Protein AF-A0A3D6DNM7-F1 (afdb_monomer_lite)

pLDDT: mean 94.56, std 5.06, range [71.69, 98.75]

Structure (mmCIF, N/CA/C/O backbone):
data_AF-A0A3D6DNM7-F1
#
_entry.id   AF-A0A3D6DNM7-F1
#
loop_
_atom_site.group_PDB
_atom_site.id
_atom_site.type_symbol
_atom_site.label_atom_id
_atom_site.label_alt_id
_atom_site.label_comp_id
_atom_site.label_asym_id
_atom_site.label_entity_id
_atom_site.label_seq_id
_atom_site.pdbx_PDB_ins_code
_atom_site.Cartn_x
_atom_site.Cartn_y
_atom_site.Cartn_z
_atom_site.occupancy
_atom_site.B_iso_or_equiv
_atom_site.auth_seq_id
_atom_site.auth_comp_id
_atom_site.auth_asym_id
_atom_site.auth_atom_id
_atom_site.pdbx_PDB_model_num
ATOM 1 N N . PRO A 1 1 ? 3.065 -8.647 -3.052 1.00 81.88 1 PRO A N 1
ATOM 2 C CA . PRO A 1 1 ? 4.084 -8.901 -4.104 1.00 81.88 1 PRO A CA 1
ATOM 3 C C . PRO A 1 1 ? 3.523 -9.400 -5.452 1.00 81.88 1 PRO A C 1
ATOM 5 O O . PRO A 1 1 ? 3.999 -8.945 -6.483 1.00 81.88 1 PRO A O 1
ATOM 8 N N . SER A 1 2 ? 2.541 -10.314 -5.489 1.00 92.75 2 SER A N 1
ATOM 9 C CA . SER A 1 2 ? 2.017 -10.863 -6.759 1.00 92.75 2 SER A CA 1
ATOM 10 C C . SER A 1 2 ? 1.349 -9.815 -7.655 1.00 92.75 2 SER A C 1
ATOM 12 O O . SER A 1 2 ? 1.613 -9.801 -8.851 1.00 92.75 2 SER A O 1
ATOM 14 N N . ILE A 1 3 ? 0.563 -8.898 -7.079 1.00 94.81 3 ILE A N 1
ATOM 15 C CA . ILE A 1 3 ? -0.010 -7.750 -7.808 1.00 94.81 3 ILE A CA 1
ATOM 16 C C . ILE A 1 3 ? 1.103 -6.848 -8.357 1.00 94.81 3 ILE A C 1
ATOM 18 O O . ILE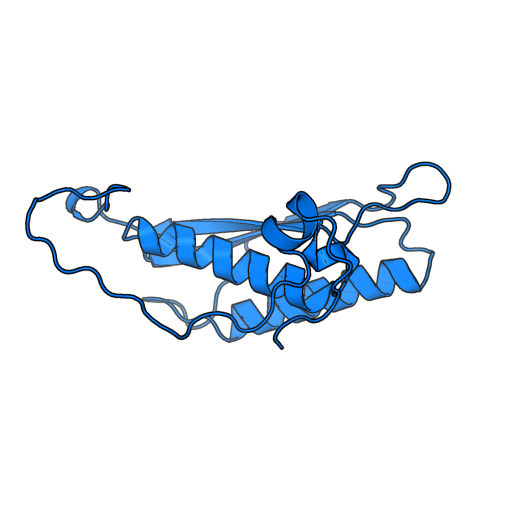 A 1 3 ? 1.034 -6.431 -9.502 1.00 94.81 3 ILE A O 1
ATOM 22 N N . GLY A 1 4 ? 2.190 -6.648 -7.605 1.00 95.31 4 GLY A N 1
ATOM 23 C CA . GLY A 1 4 ? 3.337 -5.836 -8.032 1.00 95.31 4 GLY A CA 1
ATOM 24 C C . GLY A 1 4 ? 4.149 -6.419 -9.192 1.00 95.31 4 GLY A C 1
ATOM 25 O O . GLY A 1 4 ? 4.995 -5.726 -9.746 1.00 95.31 4 GLY A O 1
ATOM 26 N N . LYS A 1 5 ? 3.896 -7.676 -9.592 1.00 94.50 5 LYS A N 1
ATOM 27 C CA . LYS A 1 5 ? 4.408 -8.239 -10.857 1.00 94.50 5 LYS A CA 1
ATOM 28 C C . LYS A 1 5 ? 3.593 -7.792 -12.074 1.00 94.50 5 LYS A C 1
ATOM 30 O O . LYS A 1 5 ? 4.035 -8.002 -13.197 1.00 94.50 5 LYS A O 1
ATOM 35 N N . ILE A 1 6 ? 2.390 -7.272 -11.847 1.00 95.44 6 ILE A N 1
ATOM 36 C CA . ILE A 1 6 ? 1.396 -6.948 -12.871 1.00 95.44 6 ILE A CA 1
ATOM 37 C C . ILE A 1 6 ? 1.232 -5.430 -12.967 1.00 95.44 6 ILE A C 1
ATOM 39 O O . ILE A 1 6 ? 1.337 -4.883 -14.059 1.00 95.44 6 ILE A O 1
ATOM 43 N N . ASP A 1 7 ? 0.992 -4.761 -11.836 1.00 96.94 7 ASP A N 1
ATOM 44 C CA . ASP A 1 7 ? 0.709 -3.327 -11.788 1.00 96.94 7 ASP A CA 1
ATOM 45 C C . ASP A 1 7 ? 1.319 -2.689 -10.513 1.00 96.94 7 ASP A C 1
ATOM 47 O O . ASP A 1 7 ? 0.881 -2.994 -9.394 1.00 96.94 7 ASP A O 1
ATOM 51 N N . PRO A 1 8 ? 2.360 -1.839 -10.653 1.00 97.69 8 PRO A N 1
ATOM 52 C CA . PRO A 1 8 ? 3.029 -1.189 -9.525 1.00 97.69 8 PRO A CA 1
ATOM 53 C C . PRO A 1 8 ? 2.158 -0.125 -8.842 1.00 97.69 8 PRO A C 1
ATOM 55 O O . PRO A 1 8 ? 2.303 0.105 -7.643 1.00 97.69 8 PRO A O 1
ATOM 58 N N . TYR A 1 9 ? 1.235 0.500 -9.575 1.00 98.25 9 TYR A N 1
ATOM 59 C CA . TYR A 1 9 ? 0.318 1.486 -9.015 1.00 98.25 9 TYR A CA 1
ATOM 60 C C . TYR A 1 9 ? -0.674 0.791 -8.076 1.00 98.25 9 TYR A C 1
ATOM 62 O O . TYR A 1 9 ? -0.789 1.136 -6.898 1.00 98.25 9 TYR A O 1
ATOM 70 N N . LEU A 1 10 ? -1.335 -0.263 -8.569 1.00 97.12 10 LEU A N 1
ATOM 71 C CA . LEU A 1 10 ? -2.360 -0.970 -7.797 1.00 97.12 10 LEU A CA 1
ATOM 72 C C . LEU A 1 10 ? -1.788 -1.672 -6.565 1.00 97.12 10 LEU A C 1
ATOM 74 O O . LEU A 1 10 ? -2.406 -1.633 -5.504 1.00 97.12 10 LEU A O 1
ATOM 78 N N . VAL A 1 11 ? -0.597 -2.282 -6.651 1.00 97.44 11 VAL A N 1
ATOM 79 C CA . VAL A 1 11 ? 0.009 -2.914 -5.461 1.00 97.44 11 VAL A CA 1
ATOM 80 C C . VAL A 1 11 ? 0.302 -1.891 -4.362 1.00 97.44 11 VAL A C 1
ATOM 82 O O . VAL A 1 11 ? 0.145 -2.208 -3.185 1.00 97.44 11 VAL A O 1
ATOM 85 N N . ALA A 1 12 ? 0.695 -0.671 -4.733 1.00 98.31 12 ALA A N 1
ATOM 86 C CA . ALA A 1 12 ? 0.995 0.401 -3.797 1.00 98.31 12 ALA A CA 1
ATOM 87 C C . ALA A 1 12 ? -0.276 0.963 -3.155 1.00 98.31 12 ALA A C 1
ATOM 89 O O . ALA A 1 12 ? -0.347 1.072 -1.929 1.00 98.31 12 ALA A O 1
ATOM 90 N N . GLN A 1 13 ? -1.311 1.213 -3.961 1.00 97.88 13 GLN A N 1
ATOM 91 C CA . GLN A 1 13 ? -2.625 1.615 -3.463 1.00 97.88 13 GLN A CA 1
ATOM 92 C C . GLN A 1 13 ? -3.199 0.558 -2.506 1.00 97.88 13 GLN A C 1
ATOM 94 O O . GLN A 1 13 ? -3.603 0.880 -1.387 1.00 97.88 13 GLN A O 1
ATOM 99 N N . HIS A 1 14 ? -3.166 -0.719 -2.900 1.00 96.75 14 HIS A N 1
ATOM 100 C CA . HIS A 1 14 ? -3.644 -1.822 -2.067 1.00 96.75 14 HIS A CA 1
ATOM 101 C C . HIS A 1 14 ? -2.863 -1.930 -0.757 1.00 96.75 14 HIS A C 1
ATOM 103 O O . HIS A 1 14 ? -3.474 -2.171 0.279 1.00 96.75 14 HIS A O 1
ATOM 109 N N . ALA A 1 15 ? -1.543 -1.722 -0.768 1.00 98.25 15 ALA A N 1
ATOM 110 C CA . ALA A 1 15 ? -0.738 -1.765 0.450 1.00 98.25 15 ALA A CA 1
ATOM 111 C C . ALA A 1 15 ? -1.161 -0.683 1.462 1.00 98.25 15 ALA A C 1
ATOM 113 O O . ALA A 1 15 ? -1.274 -0.977 2.654 1.00 98.25 15 ALA A O 1
ATOM 114 N N . VAL A 1 16 ? -1.456 0.540 1.000 1.00 98.50 16 VAL A N 1
ATOM 115 C CA . VAL A 1 16 ? -1.975 1.622 1.860 1.00 98.50 16 VAL A CA 1
ATOM 116 C C . VAL A 1 16 ? -3.354 1.265 2.412 1.00 98.50 16 VAL A C 1
ATOM 118 O O . VAL A 1 16 ? -3.571 1.331 3.627 1.00 98.50 16 VAL A O 1
ATOM 121 N N . LEU A 1 17 ? -4.274 0.847 1.538 1.00 97.38 17 LEU A N 1
ATOM 122 C CA . LEU A 1 17 ? -5.644 0.499 1.919 1.00 97.38 17 LEU A CA 1
ATOM 123 C C . LEU A 1 17 ? -5.681 -0.683 2.894 1.00 97.38 17 LEU A C 1
ATOM 125 O O . LEU A 1 17 ? -6.383 -0.624 3.902 1.00 97.38 17 LEU A O 1
ATOM 129 N N . GLU A 1 18 ? -4.891 -1.727 2.647 1.00 97.62 18 GLU A N 1
ATOM 130 C CA . GLU A 1 18 ? -4.802 -2.902 3.512 1.00 97.62 18 GLU A CA 1
ATOM 131 C C . GLU A 1 18 ? -4.223 -2.543 4.887 1.00 97.62 18 GLU A C 1
ATOM 133 O O . GLU A 1 18 ? -4.755 -2.982 5.911 1.00 97.62 18 GLU A O 1
ATOM 138 N N . ALA A 1 19 ? -3.166 -1.723 4.938 1.00 98.44 19 ALA A N 1
ATOM 139 C CA . ALA A 1 19 ? -2.590 -1.262 6.200 1.00 98.44 19 ALA A CA 1
ATOM 140 C C . ALA A 1 19 ? -3.614 -0.463 7.026 1.00 98.44 19 ALA A C 1
ATOM 142 O O . ALA A 1 19 ? -3.762 -0.702 8.227 1.00 98.44 19 ALA A O 1
ATOM 143 N N . CYS A 1 20 ? -4.374 0.428 6.385 1.00 98.00 20 CYS A N 1
ATOM 144 C CA . CYS A 1 20 ? -5.434 1.189 7.046 1.00 98.00 20 CYS A CA 1
ATOM 145 C C . CYS A 1 20 ? -6.593 0.295 7.497 1.00 98.00 20 CYS A C 1
ATOM 147 O O . CYS A 1 20 ? -7.037 0.396 8.641 1.00 98.00 20 CYS A O 1
ATOM 149 N N . ALA A 1 21 ? -7.059 -0.614 6.638 1.00 96.56 21 ALA A N 1
ATOM 150 C CA . ALA A 1 21 ? -8.154 -1.530 6.946 1.00 96.56 21 ALA A CA 1
ATOM 151 C C . ALA A 1 21 ? -7.815 -2.445 8.133 1.00 96.56 21 ALA A C 1
ATOM 153 O O . ALA A 1 21 ? -8.659 -2.660 9.002 1.00 96.56 21 ALA A O 1
ATOM 154 N N . LYS A 1 22 ? -6.569 -2.928 8.228 1.00 96.69 22 LYS A N 1
ATOM 155 C CA . LYS A 1 22 ? -6.081 -3.691 9.392 1.00 96.69 22 LYS A CA 1
ATOM 156 C C . LYS A 1 22 ? -6.078 -2.863 10.677 1.00 96.69 22 LYS A C 1
ATOM 158 O O . LYS A 1 22 ? -6.425 -3.375 11.736 1.00 96.69 22 LYS A O 1
ATOM 163 N N . THR A 1 23 ? -5.721 -1.585 10.599 1.00 97.25 23 THR A N 1
ATOM 164 C CA . THR A 1 23 ? -5.793 -0.673 11.749 1.00 97.25 23 THR A CA 1
ATOM 165 C C . THR A 1 23 ? -7.242 -0.437 12.183 1.00 97.25 23 THR A C 1
ATOM 167 O O . THR A 1 23 ? -7.561 -0.498 13.372 1.00 97.25 23 THR A O 1
ATOM 170 N N . VAL A 1 24 ? -8.148 -0.237 11.226 1.00 96.06 24 VAL A N 1
ATOM 171 C CA . VAL A 1 24 ? -9.581 -0.057 11.499 1.00 96.06 24 VAL A CA 1
ATOM 172 C C . VAL A 1 24 ? -10.217 -1.332 12.056 1.00 96.06 24 VAL A C 1
ATOM 174 O O . VAL A 1 24 ? -11.050 -1.249 12.958 1.00 96.06 24 VAL A O 1
ATOM 177 N N . SER A 1 25 ? -9.801 -2.516 11.597 1.00 95.25 25 SER A N 1
ATOM 178 C CA . SER A 1 25 ? -10.399 -3.793 12.017 1.00 95.25 25 SER A CA 1
ATOM 179 C C . SER A 1 25 ? -10.185 -4.117 13.499 1.00 95.25 25 SER A C 1
ATOM 181 O O . SER A 1 25 ? -10.993 -4.831 14.090 1.00 95.25 25 SER A O 1
ATOM 183 N N . VAL A 1 26 ? -9.161 -3.537 14.135 1.00 95.62 26 VAL A N 1
ATOM 184 C CA . VAL A 1 26 ? -8.942 -3.633 15.590 1.00 95.62 26 VAL A CA 1
ATOM 185 C C . VAL A 1 26 ? -9.635 -2.514 16.382 1.00 95.62 26 VAL A C 1
ATOM 187 O O . VAL A 1 26 ? -9.460 -2.409 17.597 1.00 95.62 26 VAL A O 1
ATOM 190 N N . GLY A 1 27 ? -10.445 -1.685 15.717 1.00 95.44 27 GLY A N 1
ATOM 191 C CA . GLY A 1 27 ? -11.193 -0.573 16.308 1.00 95.44 27 GLY A CA 1
ATOM 192 C C . GLY A 1 27 ? -10.406 0.736 16.424 1.00 95.44 27 GLY A C 1
ATOM 193 O O . GLY A 1 27 ? -10.871 1.656 17.102 1.00 95.44 27 GLY A O 1
ATOM 194 N N . ALA A 1 28 ? -9.222 0.832 15.811 1.00 96.94 28 ALA A N 1
ATOM 195 C CA . ALA A 1 28 ? -8.403 2.040 15.837 1.00 96.94 28 ALA A CA 1
ATOM 196 C C . ALA A 1 28 ? -8.726 2.996 14.685 1.00 96.94 28 ALA A C 1
ATOM 198 O O . ALA A 1 28 ? -9.093 2.574 13.595 1.00 96.94 28 ALA A O 1
ATOM 199 N N . SER A 1 29 ? -8.549 4.297 14.923 1.00 97.12 29 SER A N 1
ATOM 200 C CA . SER A 1 29 ? -8.552 5.305 13.860 1.00 97.12 29 SER A CA 1
ATOM 201 C C . SER A 1 29 ? -7.119 5.500 13.364 1.00 97.12 29 SER A C 1
ATOM 203 O O . SER A 1 29 ? -6.275 5.869 14.190 1.00 97.12 29 SER A O 1
ATOM 205 N N . PRO A 1 30 ? -6.816 5.260 12.075 1.00 97.81 30 PRO A N 1
ATOM 206 C CA . PRO A 1 30 ? -5.533 5.619 11.476 1.00 97.81 30 PRO A CA 1
ATOM 207 C C . PRO A 1 30 ? -5.182 7.094 11.700 1.00 97.81 30 PRO A C 1
ATOM 209 O O . PRO A 1 30 ? -6.067 7.948 11.741 1.00 97.81 30 PRO A O 1
ATOM 212 N N . LEU A 1 31 ? -3.890 7.370 11.875 1.00 97.38 31 LEU A N 1
ATOM 213 C CA . LEU A 1 31 ? -3.338 8.708 12.110 1.00 97.38 31 LEU A CA 1
ATOM 214 C C . LEU A 1 31 ? -2.177 9.045 11.177 1.00 97.38 31 LEU A C 1
ATOM 216 O O . LEU A 1 31 ? -1.995 10.209 10.844 1.00 97.38 31 LEU A O 1
ATOM 220 N N . ALA A 1 32 ? -1.369 8.051 10.812 1.00 97.56 32 ALA A N 1
ATOM 221 C CA . ALA A 1 32 ? -0.209 8.220 9.950 1.00 97.56 32 ALA A CA 1
ATOM 222 C C . ALA A 1 32 ? 0.229 6.876 9.360 1.00 97.56 32 ALA A C 1
ATOM 224 O O . ALA A 1 32 ? -0.126 5.815 9.890 1.00 97.56 32 ALA A O 1
ATOM 225 N N . ILE A 1 33 ? 1.055 6.923 8.319 1.00 98.38 33 ILE A N 1
ATOM 226 C CA . ILE A 1 33 ? 1.750 5.753 7.782 1.00 98.38 33 ILE A CA 1
ATOM 227 C C . ILE A 1 33 ? 3.266 5.951 7.738 1.00 98.38 33 ILE A C 1
ATOM 229 O O . ILE A 1 33 ? 3.778 7.068 7.810 1.00 98.38 33 ILE A O 1
ATOM 233 N N . THR A 1 34 ? 3.974 4.836 7.625 1.00 98.56 34 THR A N 1
ATOM 234 C CA . THR A 1 34 ? 5.382 4.762 7.236 1.00 98.56 34 THR A CA 1
ATOM 235 C C . THR A 1 34 ? 5.503 3.852 6.023 1.00 98.56 34 THR A C 1
ATOM 237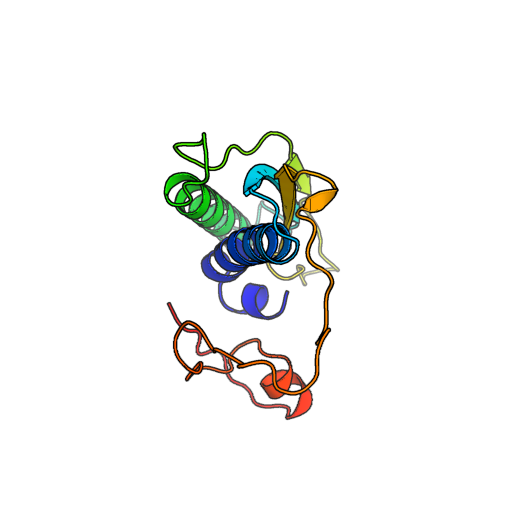 O O . THR A 1 34 ? 4.753 2.873 5.926 1.00 98.56 34 THR A O 1
ATOM 240 N N . ASP A 1 35 ? 6.424 4.152 5.115 1.00 98.12 35 ASP A N 1
ATOM 241 C CA . ASP A 1 35 ? 6.667 3.337 3.930 1.00 98.12 35 ASP A CA 1
ATOM 242 C C . ASP A 1 35 ? 8.076 2.724 3.897 1.00 98.12 35 ASP A C 1
ATOM 244 O O . ASP A 1 35 ? 9.058 3.229 4.432 1.00 98.12 35 ASP A O 1
ATOM 248 N N . CYS A 1 36 ? 8.186 1.554 3.285 1.00 98.00 36 CYS A N 1
ATOM 249 C CA . CYS A 1 36 ? 9.462 0.978 2.896 1.00 98.00 36 CYS A CA 1
ATOM 250 C C . CYS A 1 36 ? 9.330 0.514 1.450 1.00 98.00 36 CYS A C 1
ATOM 252 O O . CYS A 1 36 ? 8.613 -0.440 1.140 1.00 98.00 36 CYS A O 1
ATOM 254 N N . LEU A 1 37 ? 9.968 1.262 0.559 1.00 98.31 37 LEU A N 1
ATOM 255 C CA . LEU A 1 37 ? 9.837 1.161 -0.884 1.00 98.31 37 LEU A CA 1
ATOM 256 C C . LEU A 1 37 ? 11.004 0.343 -1.440 1.00 98.31 37 LEU A C 1
ATOM 258 O O . LEU A 1 37 ? 12.130 0.833 -1.495 1.00 98.31 37 LEU A O 1
ATOM 262 N N . CYS A 1 38 ? 10.745 -0.903 -1.843 1.00 98.19 38 CYS A N 1
ATOM 263 C CA . CYS A 1 38 ? 11.766 -1.813 -2.369 1.00 98.19 38 CYS A CA 1
ATOM 264 C C . CYS A 1 38 ? 11.592 -2.049 -3.878 1.00 98.19 38 CYS A C 1
ATOM 266 O O . CYS A 1 38 ? 10.565 -2.582 -4.310 1.00 98.19 38 CYS A O 1
ATOM 268 N N . PHE A 1 39 ? 12.614 -1.680 -4.660 1.00 98.19 39 PHE A N 1
ATOM 269 C CA . PHE A 1 39 ? 12.625 -1.743 -6.130 1.00 98.19 39 PHE A CA 1
ATOM 270 C C . PHE A 1 39 ? 13.989 -2.204 -6.684 1.00 98.19 39 PHE A C 1
ATOM 272 O O . PHE A 1 39 ? 14.983 -2.274 -5.948 1.00 98.19 39 PHE A O 1
ATOM 279 N N . GLY A 1 40 ? 14.032 -2.548 -7.979 1.00 97.75 40 GLY A N 1
ATOM 280 C CA . GLY A 1 40 ? 15.245 -2.957 -8.702 1.00 97.75 40 GLY A CA 1
ATOM 281 C C . GLY A 1 40 ? 16.224 -1.809 -8.987 1.00 97.75 40 GLY A C 1
ATOM 282 O O . GLY A 1 40 ? 16.201 -0.783 -8.309 1.00 97.75 40 GLY A O 1
ATOM 283 N N . ASN A 1 41 ? 17.124 -1.981 -9.964 1.00 97.81 41 ASN A N 1
ATOM 284 C CA . ASN A 1 41 ? 18.066 -0.929 -10.372 1.00 97.81 41 ASN A CA 1
ATOM 285 C C . ASN A 1 41 ? 17.319 0.287 -10.982 1.00 97.81 41 ASN A C 1
ATOM 287 O O . ASN A 1 41 ? 16.738 0.133 -12.056 1.00 97.81 41 ASN A O 1
ATOM 291 N N . PR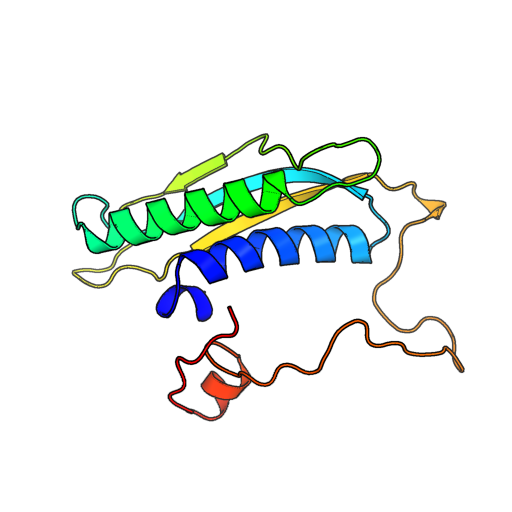O A 1 42 ? 17.371 1.486 -10.366 1.00 97.50 42 PRO A N 1
ATOM 292 C CA . PRO A 1 42 ? 16.665 2.684 -10.829 1.00 97.50 42 PRO A CA 1
ATOM 293 C C . PRO A 1 42 ? 17.236 3.287 -12.119 1.00 97.50 42 PRO A C 1
ATOM 295 O O . PRO A 1 42 ? 16.586 4.126 -12.735 1.00 97.50 42 PRO A O 1
ATOM 298 N N . GLU A 1 43 ? 18.424 2.875 -12.559 1.00 97.44 43 GLU A N 1
ATOM 299 C CA . GLU A 1 43 ? 18.989 3.288 -13.851 1.00 97.44 43 GLU A CA 1
ATOM 300 C C . GLU A 1 43 ? 18.230 2.667 -15.033 1.00 97.44 43 GLU A C 1
ATOM 302 O O . GLU A 1 43 ? 18.282 3.181 -16.151 1.00 97.44 43 GLU A O 1
ATOM 307 N N . LYS A 1 44 ? 17.503 1.568 -14.792 1.00 97.06 44 LYS A N 1
ATOM 308 C CA . LYS A 1 44 ? 16.620 0.952 -15.780 1.00 97.06 44 LYS A CA 1
ATOM 309 C C . LYS A 1 44 ? 15.281 1.713 -15.815 1.00 97.06 44 LYS A C 1
ATOM 311 O O . LYS A 1 44 ? 14.588 1.744 -14.789 1.00 97.06 44 LYS A O 1
ATOM 316 N N . PRO A 1 45 ? 14.871 2.304 -16.958 1.00 97.75 45 PRO A N 1
ATOM 317 C CA . PRO A 1 45 ? 13.665 3.134 -17.035 1.00 97.75 45 PRO A CA 1
ATOM 318 C C . PRO A 1 45 ? 12.393 2.441 -16.537 1.00 97.75 45 PRO A C 1
ATOM 320 O O . PRO A 1 45 ? 11.557 3.073 -15.892 1.00 97.75 45 PRO A O 1
ATOM 323 N N . GLU A 1 46 ? 12.251 1.138 -16.776 1.00 96.38 46 GLU A N 1
ATOM 324 C CA . GLU A 1 46 ? 11.101 0.357 -16.323 1.00 96.38 46 GLU A CA 1
ATOM 325 C C . GLU A 1 46 ? 11.036 0.215 -14.795 1.00 96.38 46 GLU A C 1
ATOM 327 O O . GLU A 1 46 ? 9.947 0.245 -14.222 1.00 96.38 46 GLU A O 1
ATOM 332 N N . GLN A 1 47 ? 12.183 0.112 -14.117 1.00 97.19 47 GLN A N 1
ATOM 333 C CA . GLN A 1 47 ? 12.244 0.015 -12.655 1.00 97.19 47 GLN A CA 1
ATOM 334 C C . GLN A 1 47 ? 11.935 1.366 -12.010 1.00 97.19 47 GLN A C 1
ATOM 336 O O . GLN A 1 47 ? 11.167 1.441 -11.048 1.00 97.19 47 GLN A O 1
ATOM 341 N N . MET A 1 48 ? 12.470 2.447 -12.581 1.00 98.19 48 MET A N 1
ATOM 342 C CA . MET A 1 48 ? 12.165 3.800 -12.119 1.00 98.19 48 MET A CA 1
ATOM 343 C C . MET A 1 48 ? 10.696 4.167 -12.357 1.00 98.19 48 MET A C 1
ATOM 345 O O . MET A 1 48 ? 10.073 4.817 -11.515 1.00 98.19 48 MET A O 1
ATOM 349 N N . TRP A 1 49 ? 10.104 3.696 -13.460 1.00 98.50 49 TRP A N 1
ATOM 350 C CA . TRP A 1 49 ? 8.672 3.834 -13.711 1.00 98.50 49 TRP A CA 1
ATOM 351 C C . TRP A 1 49 ? 7.835 3.125 -12.637 1.00 98.50 49 TRP A C 1
ATOM 353 O O . TRP A 1 49 ? 6.920 3.740 -12.094 1.00 98.50 49 TRP A O 1
ATOM 363 N N . GLN A 1 50 ? 8.171 1.885 -12.258 1.00 98.44 50 GLN A N 1
ATOM 364 C CA . GLN A 1 50 ? 7.460 1.171 -11.186 1.00 98.44 50 GLN A CA 1
ATOM 365 C C . GLN A 1 50 ? 7.512 1.917 -9.847 1.00 98.44 50 GLN A C 1
ATOM 367 O O . GLN A 1 50 ? 6.490 2.039 -9.165 1.00 98.44 50 GLN A O 1
ATOM 372 N N . PHE A 1 51 ? 8.686 2.437 -9.484 1.00 98.62 51 PHE A N 1
ATOM 373 C CA . PHE A 1 51 ? 8.853 3.267 -8.293 1.00 98.62 51 PHE A CA 1
ATOM 374 C C . PHE A 1 51 ? 7.975 4.523 -8.362 1.00 98.62 51 PHE A C 1
ATOM 376 O O . PHE A 1 51 ? 7.180 4.771 -7.457 1.00 98.62 51 PHE A O 1
ATOM 383 N N . SER A 1 52 ? 8.044 5.264 -9.473 1.00 98.69 52 SER A N 1
ATOM 384 C CA . SER A 1 52 ? 7.254 6.480 -9.682 1.00 98.69 52 SER A CA 1
ATOM 385 C C . SER A 1 52 ? 5.747 6.220 -9.585 1.00 98.69 52 SER A C 1
ATOM 387 O O . SER A 1 52 ? 5.054 6.940 -8.866 1.00 98.69 52 SER A O 1
ATOM 389 N N . GLN A 1 53 ? 5.242 5.167 -10.235 1.00 98.69 53 GLN A N 1
ATOM 390 C CA . GLN A 1 53 ? 3.829 4.783 -10.153 1.00 98.69 53 GLN A CA 1
ATOM 391 C C . GLN A 1 53 ? 3.406 4.437 -8.722 1.00 98.69 53 GLN A C 1
ATOM 393 O O . GLN A 1 53 ? 2.322 4.828 -8.293 1.00 98.69 53 GLN A O 1
ATOM 398 N N . SER A 1 54 ? 4.273 3.759 -7.968 1.00 98.62 54 SER A N 1
ATOM 399 C CA . SER A 1 54 ? 3.993 3.414 -6.572 1.00 98.62 54 SER A CA 1
ATOM 400 C C . SER A 1 54 ? 3.917 4.658 -5.683 1.00 98.62 54 SER A C 1
ATOM 402 O O . SER A 1 54 ? 3.004 4.773 -4.870 1.00 98.62 54 SER A O 1
ATOM 404 N N . CYS A 1 55 ? 4.826 5.623 -5.862 1.00 98.62 55 CYS A N 1
ATOM 405 C CA . CYS A 1 55 ? 4.788 6.897 -5.138 1.00 98.62 55 CYS A CA 1
ATOM 406 C C . CYS A 1 55 ? 3.515 7.702 -5.435 1.00 98.62 55 CYS A C 1
ATOM 408 O O . CYS A 1 55 ? 2.917 8.251 -4.510 1.00 98.62 55 CYS A O 1
ATOM 410 N N . ILE A 1 56 ? 3.094 7.760 -6.704 1.00 98.75 56 ILE A N 1
ATOM 411 C CA . ILE A 1 56 ? 1.857 8.446 -7.106 1.00 98.75 56 ILE A CA 1
ATOM 412 C C . ILE A 1 56 ? 0.652 7.783 -6.431 1.00 98.75 56 ILE A C 1
ATOM 414 O O . ILE A 1 56 ? -0.111 8.469 -5.759 1.00 98.75 56 ILE A O 1
ATOM 418 N N . ALA A 1 57 ? 0.536 6.456 -6.518 1.00 98.62 57 ALA A N 1
ATOM 419 C CA . ALA A 1 57 ? -0.551 5.705 -5.893 1.00 98.62 57 ALA A CA 1
ATOM 420 C C . ALA A 1 57 ? -0.628 5.908 -4.373 1.00 98.62 57 ALA A C 1
ATOM 422 O O . ALA A 1 57 ? -1.717 6.090 -3.829 1.00 98.62 57 ALA A O 1
ATOM 423 N N . ILE A 1 58 ? 0.518 5.886 -3.679 1.00 98.69 58 ILE A N 1
ATOM 424 C CA . ILE A 1 58 ? 0.575 6.104 -2.226 1.00 98.69 58 ILE A CA 1
ATOM 425 C C . ILE A 1 58 ? 0.103 7.514 -1.887 1.00 98.69 58 ILE A C 1
ATOM 427 O O . ILE A 1 58 ? -0.734 7.674 -1.000 1.00 98.69 58 ILE A O 1
ATOM 431 N N . ARG A 1 59 ? 0.603 8.528 -2.602 1.00 98.38 59 ARG A N 1
ATOM 432 C CA . ARG A 1 59 ? 0.182 9.917 -2.405 1.00 98.38 59 ARG A CA 1
ATOM 433 C C . ARG A 1 59 ? -1.324 10.066 -2.608 1.00 98.38 59 ARG A C 1
ATOM 435 O O . ARG A 1 59 ? -1.993 10.585 -1.724 1.00 98.38 59 ARG A O 1
ATOM 442 N N . GLU A 1 60 ? -1.846 9.607 -3.743 1.00 98.50 60 GLU A N 1
ATOM 443 C CA . GLU A 1 60 ? -3.268 9.745 -4.070 1.00 98.50 60 GLU A CA 1
ATOM 444 C C . GLU A 1 60 ? -4.157 9.013 -3.059 1.00 98.50 60 GLU A C 1
ATOM 446 O O . GLU A 1 60 ? -5.148 9.572 -2.592 1.00 98.50 60 GLU A O 1
ATOM 451 N N . ALA A 1 61 ? -3.775 7.801 -2.643 1.00 98.19 61 ALA A N 1
ATOM 452 C CA . ALA A 1 61 ? -4.487 7.080 -1.593 1.00 98.19 61 ALA A CA 1
ATOM 453 C C . ALA A 1 61 ? -4.485 7.860 -0.268 1.00 98.19 61 ALA A C 1
ATOM 455 O O . ALA A 1 61 ? -5.531 8.015 0.360 1.00 98.19 61 ALA A O 1
ATOM 456 N N . CYS A 1 62 ? -3.333 8.382 0.153 1.00 98.12 62 CYS A N 1
ATOM 457 C CA . CYS A 1 62 ? -3.215 9.162 1.382 1.00 98.12 62 CYS A CA 1
ATOM 458 C C . CYS A 1 62 ? -4.001 10.481 1.343 1.00 98.12 62 CYS A C 1
ATOM 460 O O . CYS A 1 62 ? -4.582 10.858 2.360 1.00 98.12 62 CYS A O 1
ATOM 462 N N . ASP A 1 63 ? -4.051 11.162 0.198 1.00 98.12 63 ASP A N 1
ATOM 463 C CA . ASP A 1 63 ? -4.810 12.407 0.023 1.00 98.12 63 ASP A CA 1
ATOM 464 C C . ASP A 1 63 ? -6.334 12.164 0.111 1.00 98.12 63 ASP A C 1
ATOM 466 O O . ASP A 1 63 ? -7.073 13.003 0.635 1.00 98.12 63 ASP A O 1
ATOM 470 N N . LEU A 1 64 ? -6.808 11.001 -0.352 1.00 97.38 64 LEU A N 1
ATOM 471 C CA . LEU A 1 64 ? -8.229 10.623 -0.340 1.00 97.38 64 LEU A CA 1
ATOM 472 C C . LEU A 1 64 ? -8.707 10.011 0.986 1.00 97.38 64 LEU A C 1
ATOM 474 O O . LEU A 1 64 ? -9.905 10.022 1.274 1.00 97.38 64 LEU A O 1
ATOM 478 N N . LEU A 1 65 ? -7.806 9.447 1.791 1.00 96.69 65 LEU A N 1
ATOM 479 C CA . LEU A 1 65 ? -8.162 8.765 3.035 1.00 96.69 65 LEU A CA 1
ATOM 480 C C . LEU A 1 65 ? -8.299 9.742 4.202 1.00 96.69 65 LEU A C 1
ATOM 482 O O . LEU A 1 65 ? -7.315 10.288 4.706 1.00 96.69 65 LEU A O 1
ATOM 486 N N . HIS A 1 66 ? -9.535 9.932 4.663 1.00 95.94 66 HIS A N 1
ATOM 487 C CA . HIS A 1 66 ? -9.859 10.821 5.779 1.00 95.94 66 HIS A CA 1
ATOM 488 C C . HIS A 1 66 ? -10.323 10.001 6.979 1.00 95.94 66 HIS A C 1
ATOM 490 O O . HIS A 1 66 ? -11.223 9.165 6.874 1.00 95.94 66 HIS A O 1
ATOM 496 N N . PHE A 1 67 ? -9.715 10.251 8.134 1.00 95.25 67 PHE A N 1
ATOM 497 C CA . PHE A 1 67 ? -10.048 9.583 9.387 1.00 95.25 67 PHE A CA 1
ATOM 498 C C . PHE A 1 67 ? -10.365 10.618 10.464 1.00 95.25 67 PHE A C 1
ATOM 500 O O . PHE A 1 67 ? -10.259 11.825 10.255 1.00 95.25 67 PHE A O 1
ATOM 507 N N . ASN A 1 68 ? -10.808 10.166 11.638 1.00 88.38 68 ASN A N 1
ATOM 508 C CA . ASN A 1 68 ? -11.239 11.089 12.681 1.00 88.38 68 ASN A CA 1
ATOM 509 C C . ASN A 1 68 ? -10.077 11.995 13.131 1.00 88.38 68 ASN A C 1
ATOM 511 O O . ASN A 1 68 ? -9.128 11.529 13.765 1.00 88.38 68 ASN A O 1
ATOM 515 N N . GLY A 1 69 ? -10.186 13.288 12.820 1.00 85.50 69 GLY A N 1
ATOM 516 C CA . GLY A 1 69 ? -9.172 14.295 13.122 1.00 85.50 69 GLY A CA 1
ATOM 517 C C . GLY A 1 69 ? -8.077 14.451 12.063 1.00 85.50 69 GLY A C 1
ATOM 518 O O . GLY A 1 69 ? -7.106 15.153 12.339 1.00 85.50 69 GLY A O 1
ATOM 519 N N . THR A 1 70 ? -8.209 13.839 10.879 1.00 90.50 70 THR A N 1
ATOM 520 C CA . THR A 1 70 ? -7.256 14.002 9.771 1.00 90.50 70 THR A CA 1
ATOM 521 C C . THR A 1 70 ? -7.972 14.276 8.439 1.00 90.50 70 THR A C 1
ATOM 523 O O . THR A 1 70 ? -8.936 13.603 8.088 1.00 90.50 70 THR A O 1
ATOM 526 N N . ASN A 1 71 ? -7.485 15.267 7.682 1.00 93.75 71 ASN A N 1
ATOM 527 C CA . ASN A 1 71 ? -7.997 15.617 6.342 1.00 93.75 71 ASN A CA 1
ATOM 528 C C . ASN A 1 71 ? -7.223 14.925 5.205 1.00 93.75 71 ASN A C 1
ATOM 530 O O . ASN A 1 71 ? -7.509 15.139 4.035 1.00 93.75 71 ASN A O 1
ATOM 534 N N . ASN A 1 72 ? -6.195 14.167 5.563 1.00 96.56 72 ASN A N 1
ATOM 535 C CA . ASN A 1 72 ? -5.424 13.254 4.733 1.00 96.56 72 ASN A CA 1
ATOM 536 C C . ASN A 1 72 ? -4.724 12.262 5.674 1.00 96.56 72 ASN A C 1
ATOM 538 O O . ASN A 1 72 ? -4.804 12.393 6.903 1.00 96.56 72 ASN A O 1
ATOM 542 N N . LEU A 1 73 ? -4.017 11.283 5.121 1.00 97.69 73 LEU A N 1
ATOM 543 C CA . LEU A 1 73 ? -3.193 10.364 5.894 1.00 97.69 73 LEU A CA 1
ATOM 544 C C . LEU A 1 73 ? -1.704 10.723 5.741 1.00 97.69 73 LEU A C 1
ATOM 546 O O . LEU A 1 73 ? -1.112 10.446 4.700 1.00 97.69 73 LEU A O 1
ATOM 550 N N . PRO A 1 74 ? -1.066 11.345 6.746 1.00 97.12 74 PRO A N 1
ATOM 551 C CA . PRO A 1 74 ? 0.323 11.771 6.626 1.00 97.12 74 PRO A CA 1
ATOM 552 C C . PRO A 1 74 ? 1.296 10.585 6.603 1.00 97.12 74 PRO A C 1
ATOM 554 O O . PRO A 1 74 ? 1.140 9.611 7.343 1.00 97.12 74 PRO A O 1
ATOM 557 N N . ILE A 1 75 ? 2.352 10.717 5.800 1.00 97.88 75 ILE A N 1
ATOM 558 C CA . ILE A 1 75 ? 3.507 9.813 5.777 1.00 97.88 75 ILE A CA 1
ATOM 559 C C . ILE A 1 75 ? 4.575 10.427 6.685 1.00 97.88 75 ILE A C 1
ATOM 561 O O . ILE A 1 75 ? 5.085 11.507 6.394 1.00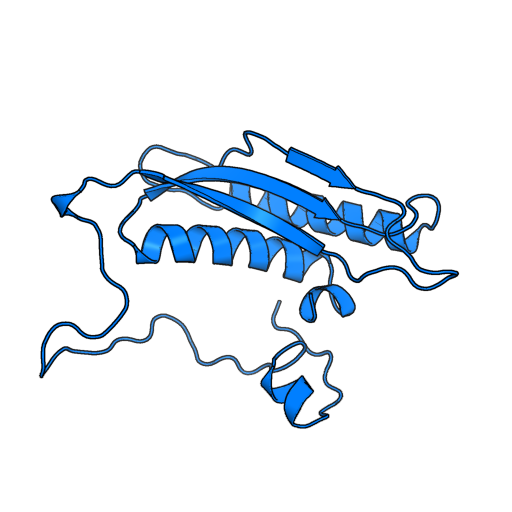 97.88 75 ILE A O 1
ATOM 565 N N . VAL A 1 76 ? 4.867 9.792 7.820 1.00 97.44 76 VAL A N 1
ATOM 566 C CA . VAL A 1 76 ? 5.708 10.391 8.884 1.00 97.44 76 VAL A CA 1
ATOM 567 C C . VAL A 1 76 ? 7.129 9.841 8.933 1.00 97.44 76 VAL A C 1
ATOM 569 O O . VAL A 1 76 ? 7.996 10.422 9.581 1.00 97.44 76 VAL A O 1
ATOM 572 N N . ALA A 1 77 ? 7.368 8.714 8.274 1.00 97.19 77 ALA A N 1
ATOM 573 C CA . ALA A 1 77 ? 8.668 8.076 8.166 1.00 97.19 77 ALA A CA 1
ATOM 574 C C . ALA A 1 77 ? 8.704 7.237 6.887 1.00 97.19 77 ALA A C 1
ATOM 576 O O . ALA A 1 77 ? 7.654 6.922 6.324 1.00 97.19 77 ALA A O 1
ATOM 577 N N . GLY A 1 78 ? 9.907 6.886 6.444 1.00 96.94 78 GLY A N 1
ATOM 578 C CA . GLY A 1 78 ? 10.062 6.104 5.234 1.00 96.94 78 GLY A CA 1
ATOM 579 C C . GLY A 1 78 ? 11.464 5.555 5.019 1.00 96.94 78 GLY A C 1
ATOM 580 O O . GLY A 1 78 ? 12.425 6.002 5.651 1.00 96.94 78 GLY A O 1
ATOM 581 N N . ASN A 1 79 ? 11.581 4.602 4.100 1.00 98.19 79 ASN A N 1
ATOM 582 C CA . ASN A 1 79 ? 12.846 4.126 3.548 1.00 98.19 79 ASN A CA 1
ATOM 583 C C . ASN A 1 79 ? 12.687 3.791 2.063 1.00 98.19 79 ASN A C 1
ATOM 585 O O . ASN A 1 79 ? 11.665 3.245 1.649 1.00 98.19 79 ASN A O 1
ATOM 589 N N . VAL A 1 80 ? 13.734 4.031 1.275 1.00 98.38 80 VAL A N 1
ATOM 590 C CA . VAL A 1 80 ? 13.801 3.590 -0.121 1.00 98.38 80 VAL A CA 1
ATOM 591 C C . VAL A 1 80 ? 15.013 2.688 -0.300 1.00 98.38 80 VAL A C 1
ATOM 593 O O . VAL A 1 80 ? 16.138 3.061 0.024 1.00 98.38 80 VAL A O 1
ATOM 596 N N . SER A 1 81 ? 14.779 1.486 -0.816 1.00 98.19 81 SER A N 1
ATOM 597 C CA . SER A 1 81 ? 15.802 0.492 -1.116 1.00 98.19 81 SER A CA 1
ATOM 598 C C . SER A 1 81 ? 15.756 0.151 -2.603 1.00 98.19 81 SER A C 1
ATOM 600 O O . SER A 1 81 ? 14.786 -0.419 -3.105 1.00 98.19 81 SER A O 1
ATOM 602 N N . PHE A 1 82 ? 16.828 0.509 -3.302 1.00 98.19 82 PHE A N 1
ATOM 603 C CA . PHE A 1 82 ? 17.040 0.231 -4.720 1.00 98.19 82 PHE A CA 1
ATOM 604 C C . PHE A 1 82 ? 18.052 -0.898 -4.926 1.00 98.19 82 PHE A C 1
ATOM 606 O O . PHE A 1 82 ? 18.682 -1.358 -3.975 1.00 98.19 82 PHE A O 1
ATOM 613 N N . TYR A 1 83 ? 18.221 -1.323 -6.182 1.00 97.69 83 TYR A N 1
ATOM 614 C CA . TYR A 1 83 ? 19.145 -2.392 -6.589 1.00 97.69 83 TYR A CA 1
ATOM 615 C C . TYR A 1 83 ? 18.794 -3.771 -6.009 1.00 97.69 83 TYR A C 1
ATOM 617 O O . TYR A 1 83 ? 19.640 -4.662 -5.942 1.00 97.69 83 TYR A O 1
ATOM 625 N N . ASN A 1 84 ? 17.525 -3.988 -5.649 1.00 97.44 84 ASN A N 1
ATOM 626 C CA . ASN A 1 84 ? 17.039 -5.297 -5.222 1.00 97.44 84 ASN A CA 1
ATOM 627 C C . ASN A 1 84 ? 16.837 -6.208 -6.441 1.00 97.44 84 ASN A C 1
ATOM 629 O O . ASN A 1 84 ? 15.750 -6.284 -7.023 1.00 97.44 84 ASN A O 1
ATOM 633 N N . GLN A 1 85 ? 17.904 -6.882 -6.863 1.00 95.81 85 GLN A N 1
ATOM 634 C CA . GLN A 1 85 ? 17.885 -7.803 -7.996 1.00 95.81 85 GLN A CA 1
ATOM 635 C C . GLN A 1 85 ? 18.950 -8.895 -7.877 1.00 95.81 85 GLN A C 1
ATOM 637 O O . GLN A 1 85 ? 19.953 -8.727 -7.186 1.00 95.81 85 GLN A O 1
ATOM 642 N N . SER A 1 86 ? 18.739 -10.005 -8.582 1.00 95.12 86 SER A N 1
ATOM 643 C CA . SER A 1 86 ? 19.734 -11.063 -8.771 1.00 95.12 86 SER A CA 1
ATOM 644 C C . SER A 1 86 ? 20.049 -11.184 -10.260 1.00 95.12 86 SER A C 1
ATOM 646 O O . SER A 1 86 ? 19.170 -11.512 -11.059 1.00 95.12 86 SER A O 1
ATOM 648 N N . GLY A 1 87 ? 21.283 -10.850 -10.650 1.00 92.69 87 GLY A N 1
ATOM 649 C CA . GLY A 1 87 ? 21.640 -10.679 -12.060 1.00 92.69 87 GLY A CA 1
ATOM 650 C C . GLY A 1 87 ? 20.732 -9.643 -12.728 1.00 92.69 87 GLY A C 1
ATOM 651 O O . GLY A 1 87 ? 20.598 -8.521 -12.237 1.00 92.69 87 GLY A O 1
ATOM 652 N N . ASP A 1 88 ? 20.062 -10.044 -13.807 1.00 90.25 88 ASP A N 1
ATOM 653 C CA . ASP A 1 88 ? 19.104 -9.202 -14.530 1.00 90.25 88 ASP A CA 1
ATOM 654 C C . ASP A 1 88 ? 17.678 -9.234 -13.967 1.00 90.25 88 ASP A C 1
ATOM 656 O O . ASP A 1 88 ? 16.828 -8.456 -14.407 1.00 90.25 88 ASP A O 1
ATOM 660 N N . GLN A 1 89 ? 17.399 -10.099 -12.988 1.00 94.69 89 GLN A N 1
ATOM 661 C CA . GLN A 1 89 ? 16.060 -10.276 -12.439 1.00 94.69 89 GLN A CA 1
ATOM 662 C C . GLN A 1 89 ? 15.835 -9.394 -11.208 1.00 94.69 89 GLN A C 1
ATOM 664 O O . GLN A 1 89 ? 16.311 -9.692 -10.111 1.00 94.69 89 GLN A O 1
ATOM 669 N N . SER A 1 90 ? 15.062 -8.324 -11.378 1.00 96.31 90 SER A N 1
ATOM 670 C CA . SER A 1 90 ? 14.601 -7.476 -10.275 1.00 96.31 90 SER A CA 1
ATOM 671 C C . SER A 1 90 ? 13.464 -8.115 -9.479 1.00 96.31 90 SER A C 1
ATOM 673 O O . SER A 1 90 ? 12.681 -8.914 -10.006 1.00 96.31 90 SER A O 1
ATOM 675 N N . ILE A 1 91 ? 13.353 -7.746 -8.200 1.00 96.81 91 ILE A N 1
ATOM 676 C CA . ILE A 1 91 ? 12.163 -8.070 -7.408 1.00 96.81 91 ILE A CA 1
ATOM 677 C C . ILE A 1 91 ? 10.917 -7.390 -8.008 1.00 96.81 91 ILE A C 1
ATOM 679 O O . ILE A 1 91 ? 11.039 -6.370 -8.686 1.00 96.81 91 ILE A O 1
ATOM 683 N N . PRO A 1 92 ? 9.704 -7.908 -7.749 1.00 96.06 92 PRO A N 1
ATOM 684 C CA . PRO A 1 92 ? 8.479 -7.176 -8.057 1.00 96.06 92 PRO A CA 1
ATOM 685 C C . PRO A 1 92 ? 8.412 -5.860 -7.275 1.00 96.06 92 PRO A C 1
ATOM 687 O O . PRO A 1 92 ? 8.946 -5.789 -6.164 1.00 96.06 92 PRO A O 1
ATOM 690 N N . ALA A 1 93 ? 7.660 -4.879 -7.784 1.00 97.44 93 ALA A N 1
ATOM 691 C CA . ALA A 1 93 ? 7.329 -3.670 -7.032 1.00 97.44 93 ALA A CA 1
ATOM 692 C C . ALA A 1 93 ? 6.780 -4.043 -5.644 1.00 97.44 93 ALA A C 1
ATOM 694 O O . ALA A 1 93 ? 5.780 -4.764 -5.526 1.00 97.44 93 ALA A O 1
ATOM 695 N N . SER A 1 94 ? 7.481 -3.602 -4.597 1.00 97.44 94 SER A N 1
ATOM 696 C CA . SER A 1 94 ? 7.230 -4.039 -3.220 1.00 97.44 94 SER A CA 1
ATOM 697 C C . SER A 1 94 ? 7.156 -2.853 -2.250 1.00 97.44 94 SER A C 1
ATOM 699 O O . SER A 1 94 ? 8.033 -2.700 -1.400 1.00 97.44 94 SER A O 1
ATOM 701 N N . PRO A 1 95 ? 6.113 -2.010 -2.356 1.00 97.62 95 PRO A N 1
ATOM 702 C CA . PRO A 1 95 ? 5.812 -1.002 -1.347 1.00 97.62 95 PRO A CA 1
ATOM 703 C C . PRO A 1 95 ? 5.260 -1.679 -0.088 1.00 97.62 95 PRO A C 1
ATOM 705 O O . PRO A 1 95 ? 4.218 -2.338 -0.118 1.00 97.62 95 PRO A O 1
ATOM 708 N N . MET A 1 96 ? 5.964 -1.535 1.028 1.00 97.81 96 MET A N 1
ATOM 709 C CA . MET A 1 96 ? 5.525 -2.020 2.335 1.00 97.81 96 MET A CA 1
ATOM 710 C C . MET A 1 96 ? 5.036 -0.842 3.165 1.00 97.81 96 MET A C 1
ATOM 712 O O . MET A 1 96 ? 5.794 0.092 3.403 1.00 97.81 96 MET A O 1
ATOM 716 N N . ILE A 1 97 ? 3.784 -0.896 3.618 1.00 98.50 97 ILE A N 1
ATOM 717 C CA . ILE A 1 97 ? 3.151 0.195 4.362 1.00 98.50 97 ILE A CA 1
ATOM 718 C C . ILE A 1 97 ? 2.848 -0.255 5.789 1.00 98.50 97 ILE A C 1
ATOM 720 O O . ILE A 1 97 ? 2.174 -1.263 6.011 1.00 98.50 97 ILE A O 1
ATOM 724 N N . GLY A 1 98 ? 3.337 0.510 6.762 1.00 98.44 98 GLY A N 1
ATOM 725 C CA . GLY A 1 98 ? 2.933 0.417 8.162 1.00 98.44 98 GLY A CA 1
ATOM 726 C C . GLY A 1 98 ? 1.950 1.533 8.496 1.00 98.44 98 GLY A C 1
ATOM 727 O O . GLY A 1 98 ? 2.169 2.672 8.101 1.00 98.44 98 GLY A O 1
ATOM 728 N N . CYS A 1 99 ? 0.883 1.231 9.236 1.00 98.44 99 CYS A N 1
ATOM 729 C CA . CYS A 1 99 ? -0.107 2.221 9.656 1.00 98.44 99 CYS A CA 1
ATOM 730 C C . CYS A 1 99 ? -0.132 2.349 11.181 1.00 98.44 99 CYS A C 1
ATOM 732 O O . CYS A 1 99 ? -0.218 1.353 11.902 1.00 98.44 99 CYS A O 1
ATOM 734 N N . PHE A 1 100 ? -0.077 3.587 11.666 1.00 97.38 100 PHE A N 1
ATOM 735 C CA . PHE A 1 100 ? -0.236 3.923 13.073 1.00 97.38 100 PHE A CA 1
ATOM 736 C C . PHE A 1 100 ? -1.660 4.407 13.311 1.00 97.38 100 PHE A C 1
ATOM 738 O O . PHE A 1 100 ? -2.142 5.308 12.623 1.00 97.38 100 PHE A O 1
ATOM 745 N N . GLY A 1 101 ? -2.327 3.836 14.311 1.00 96.06 101 GLY A N 1
ATOM 746 C CA . GLY A 1 101 ? -3.675 4.231 14.698 1.00 96.06 101 GLY A CA 1
ATOM 747 C C . GLY A 1 101 ? -3.835 4.400 16.199 1.00 96.06 101 GLY A C 1
ATOM 748 O O . GLY A 1 101 ? -3.044 3.899 16.999 1.00 96.06 101 GLY A O 1
ATOM 749 N N . LYS A 1 102 ? -4.894 5.110 16.586 1.00 95.94 102 LYS A N 1
ATOM 750 C CA . LYS A 1 102 ? -5.246 5.369 17.983 1.00 95.94 102 LYS A CA 1
ATOM 751 C C . LYS A 1 102 ? -6.552 4.680 18.345 1.00 95.94 102 LYS A C 1
ATOM 753 O O . LYS A 1 102 ? -7.551 4.799 17.640 1.00 95.94 102 LYS A O 1
ATOM 758 N N . VAL A 1 103 ? -6.551 4.003 19.489 1.00 96.31 103 VAL A N 1
ATOM 759 C CA . VAL A 1 103 ? -7.722 3.333 20.061 1.00 96.31 103 VAL A CA 1
ATOM 760 C C . VAL A 1 103 ? -7.652 3.383 21.579 1.00 96.31 103 VAL A C 1
ATOM 762 O O . VAL A 1 103 ? -6.571 3.370 22.167 1.00 96.31 103 VAL A O 1
ATOM 765 N N . SER A 1 104 ? -8.805 3.445 22.241 1.00 96.25 104 SER A N 1
ATOM 766 C CA . SER A 1 104 ? -8.853 3.252 23.689 1.00 96.25 104 SER A CA 1
ATOM 767 C C . SER A 1 104 ? -8.888 1.760 24.013 1.00 96.25 104 SER A C 1
ATOM 769 O O . SER A 1 104 ? -9.545 0.983 23.325 1.00 96.25 104 SER A O 1
ATOM 771 N N . LYS A 1 105 ? -8.243 1.339 25.106 1.00 94.25 105 LYS A N 1
ATOM 772 C CA . LYS A 1 105 ? -8.168 -0.082 25.499 1.00 94.25 105 LYS A CA 1
ATOM 773 C C . LYS A 1 105 ? -9.540 -0.776 25.569 1.00 94.25 105 LYS A C 1
ATOM 775 O O . LYS A 1 105 ? -9.646 -1.954 25.258 1.00 94.25 105 LYS A O 1
ATOM 780 N N . LYS A 1 106 ? -10.594 -0.039 25.944 1.00 94.94 106 LYS A N 1
ATOM 781 C CA . LYS A 1 106 ? -11.980 -0.537 26.042 1.00 94.94 106 LYS A CA 1
ATOM 782 C C . LYS A 1 106 ? -12.661 -0.769 24.683 1.00 94.94 106 LYS A C 1
ATOM 784 O O . LYS A 1 106 ? -13.716 -1.387 24.648 1.00 94.94 106 LYS A O 1
ATOM 789 N N . ARG A 1 107 ? -12.109 -0.230 23.592 1.00 93.75 107 ARG A N 1
ATOM 790 C CA . ARG A 1 107 ? -12.676 -0.270 22.231 1.00 93.75 107 ARG A CA 1
ATOM 791 C C . ARG A 1 107 ? -11.894 -1.176 21.278 1.00 93.75 107 ARG A C 1
ATOM 793 O O . ARG A 1 107 ? -12.263 -1.256 20.114 1.00 93.75 107 ARG A O 1
ATOM 800 N N . ILE A 1 108 ? -10.842 -1.841 21.763 1.00 95.44 108 ILE A N 1
ATOM 801 C CA . ILE A 1 108 ? -10.063 -2.790 20.966 1.00 95.44 108 ILE A CA 1
ATOM 802 C C . ILE A 1 108 ? -10.955 -3.973 20.594 1.00 95.44 108 ILE A C 1
ATOM 804 O O . ILE A 1 108 ? -11.523 -4.633 21.468 1.00 95.44 108 ILE A O 1
ATOM 808 N N . LEU A 1 109 ? -11.046 -4.240 19.296 1.00 93.94 109 LEU A N 1
ATOM 809 C CA . LEU A 1 109 ? -11.762 -5.386 18.754 1.00 93.94 109 LEU A CA 1
ATOM 810 C C . LEU A 1 109 ? -10.819 -6.586 18.645 1.00 93.94 109 LEU A C 1
ATOM 812 O O . LEU A 1 109 ? -9.643 -6.449 18.306 1.00 93.94 109 LEU A O 1
ATOM 816 N N . LYS A 1 110 ? -11.339 -7.773 18.964 1.00 89.81 110 LYS A N 1
ATOM 817 C CA . LYS A 1 110 ? -10.617 -9.037 18.797 1.00 89.81 110 LYS A CA 1
ATOM 818 C C . LYS A 1 110 ? -10.906 -9.605 17.416 1.00 89.81 110 LYS A C 1
ATOM 820 O O . LYS A 1 110 ? -12.018 -9.476 16.914 1.00 89.81 110 LYS A O 1
ATOM 825 N N . ASN A 1 111 ? -9.918 -10.281 16.846 1.00 89.00 111 ASN A N 1
ATOM 826 C CA . ASN A 1 111 ? -10.137 -11.083 15.653 1.00 89.00 111 ASN A CA 1
ATOM 827 C C . ASN A 1 111 ? -10.948 -12.343 16.019 1.00 89.00 111 ASN A C 1
ATOM 829 O O . ASN A 1 111 ? -10.642 -12.995 17.020 1.00 89.00 111 ASN A O 1
ATOM 833 N N . GLY A 1 112 ? -11.958 -12.674 15.214 1.00 87.75 112 GLY A N 1
ATOM 834 C CA . GLY A 1 112 ? -12.786 -13.874 15.357 1.00 87.75 112 GLY A CA 1
ATOM 835 C C . GLY A 1 112 ? -14.205 -13.632 15.881 1.00 87.75 112 GLY A C 1
ATOM 836 O O . GLY A 1 112 ? -14.545 -12.569 16.401 1.00 87.75 112 GLY A O 1
ATOM 837 N N . PHE A 1 113 ? -15.051 -14.655 15.738 1.00 89.56 113 PHE A N 1
ATOM 838 C CA . PHE A 1 113 ? -16.417 -14.640 16.257 1.00 89.56 113 PHE A CA 1
ATOM 839 C C . PHE A 1 113 ? -16.414 -14.766 17.779 1.00 89.56 113 PHE A C 1
ATOM 841 O O . PHE A 1 113 ? -15.843 -15.703 18.332 1.00 89.56 113 PHE A O 1
ATOM 848 N N . VAL A 1 114 ? -17.065 -13.820 18.455 1.00 85.56 114 VAL A N 1
ATOM 849 C CA . VAL A 1 114 ? -17.096 -13.773 19.925 1.00 85.56 114 VAL A CA 1
ATOM 850 C C . VAL A 1 114 ? -18.338 -14.465 20.486 1.00 85.56 114 VAL A C 1
ATOM 852 O O . VAL A 1 114 ? -18.244 -15.171 21.482 1.00 85.56 114 VAL A O 1
ATOM 855 N N . ASN A 1 115 ? -19.490 -14.285 19.835 1.00 89.00 115 ASN A N 1
ATOM 856 C CA . ASN A 1 115 ? -20.781 -14.774 20.313 1.00 89.00 115 ASN A CA 1
ATOM 857 C C . ASN A 1 115 ? -21.482 -15.609 19.236 1.00 89.00 115 ASN A C 1
ATOM 859 O O . ASN A 1 115 ? -21.500 -15.230 18.061 1.00 89.00 115 ASN A O 1
ATOM 863 N N . GLY A 1 116 ? -22.118 -16.708 19.647 1.00 94.94 116 GLY A N 1
ATOM 864 C CA . GLY A 1 116 ? -23.051 -17.445 18.792 1.00 94.94 116 GLY A CA 1
ATOM 865 C C . GLY A 1 116 ? -24.264 -16.587 18.413 1.00 94.94 116 GLY A C 1
ATOM 866 O O . GLY A 1 116 ? -24.660 -15.703 19.169 1.00 94.94 116 GLY A O 1
ATOM 867 N N . GLY A 1 117 ? -24.835 -16.828 17.229 1.00 94.06 117 GLY A N 1
ATOM 868 C CA . GLY A 1 117 ? -25.985 -16.066 16.720 1.00 94.06 117 GLY A CA 1
ATOM 869 C C . GLY A 1 117 ? -25.655 -14.650 16.227 1.00 94.06 117 GLY A C 1
ATOM 870 O O . GLY A 1 117 ? -26.562 -13.853 16.011 1.00 94.06 117 GLY A O 1
ATOM 871 N N . SER A 1 118 ? -24.371 -14.318 16.057 1.00 90.75 118 SER A N 1
ATOM 872 C CA . SER A 1 118 ? -23.952 -13.031 15.496 1.00 90.75 118 SER A CA 1
ATOM 873 C C . SER A 1 118 ? -24.341 -12.912 14.020 1.00 90.75 118 SER A C 1
ATOM 875 O O . SER A 1 118 ? -24.172 -13.856 13.250 1.00 90.75 118 SER A O 1
ATOM 877 N N . ASN A 1 119 ? -24.781 -11.723 13.613 1.00 92.44 119 ASN A N 1
ATOM 878 C CA . ASN A 1 119 ? -25.006 -11.407 12.205 1.00 92.44 119 ASN A CA 1
ATOM 879 C C . ASN A 1 119 ? -23.666 -11.151 11.503 1.00 92.44 119 ASN A C 1
ATOM 881 O O . ASN A 1 119 ? -22.844 -10.377 12.000 1.00 92.44 119 ASN A O 1
ATOM 885 N N . LEU A 1 120 ? -23.460 -11.783 10.346 1.00 91.38 120 LEU A N 1
ATOM 886 C CA . LEU A 1 120 ? -22.300 -11.556 9.487 1.00 91.38 120 LEU A CA 1
ATOM 887 C C . LEU A 1 120 ? -22.702 -10.657 8.320 1.00 91.38 120 LEU A C 1
ATOM 889 O O . LEU A 1 120 ? -23.644 -10.963 7.594 1.00 91.38 120 LEU A O 1
ATOM 893 N N . TYR A 1 121 ? -21.951 -9.578 8.131 1.00 91.19 121 TYR A N 1
ATOM 894 C CA . TYR A 1 121 ? -22.135 -8.656 7.020 1.00 91.19 121 TYR A CA 1
ATOM 895 C C . TYR A 1 121 ? -20.884 -8.654 6.147 1.00 91.19 121 TYR A C 1
ATOM 897 O O . TYR A 1 121 ? -19.765 -8.650 6.662 1.00 91.19 121 TYR A O 1
ATOM 905 N N . LEU A 1 122 ? -21.089 -8.625 4.834 1.00 91.12 122 LEU A N 1
ATOM 906 C CA . LEU A 1 122 ? -20.056 -8.338 3.848 1.00 91.12 122 LEU A CA 1
ATOM 907 C C . LEU A 1 122 ? -20.307 -6.923 3.325 1.00 91.12 122 LEU A C 1
ATOM 909 O O . LEU A 1 122 ? -21.402 -6.630 2.852 1.00 91.12 122 LEU A O 1
ATOM 913 N N . LEU A 1 123 ? -19.314 -6.046 3.455 1.00 88.69 123 LEU A N 1
ATOM 914 C CA . LEU A 1 123 ? -19.354 -4.708 2.871 1.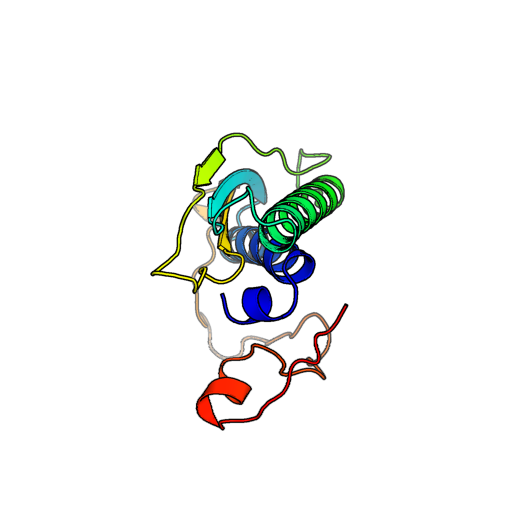00 88.69 123 LEU A CA 1
ATOM 915 C C . LEU A 1 123 ? -18.596 -4.719 1.544 1.00 88.69 123 LEU A C 1
ATOM 917 O O . LEU A 1 123 ? -17.462 -5.190 1.497 1.00 88.69 123 LEU A O 1
ATOM 921 N N . GLY A 1 124 ? -19.219 -4.171 0.502 1.00 85.44 124 GLY A N 1
ATOM 922 C CA . GLY A 1 124 ? -18.707 -4.212 -0.866 1.00 85.44 124 GLY A CA 1
ATOM 923 C C . GLY A 1 124 ? -19.211 -5.422 -1.654 1.00 85.44 124 GLY A C 1
ATOM 924 O O . GLY A 1 124 ? -20.097 -6.154 -1.211 1.00 85.44 124 GLY A O 1
ATOM 925 N N . GLU A 1 125 ? -18.656 -5.605 -2.847 1.00 82.56 125 GLU A N 1
ATOM 926 C CA . GLU A 1 125 ? -19.055 -6.657 -3.782 1.00 82.56 125 GLU A CA 1
ATOM 927 C C . GLU A 1 125 ? -18.061 -7.824 -3.792 1.00 82.56 125 GLU A C 1
ATOM 929 O O . GLU A 1 125 ? -16.950 -7.742 -3.264 1.00 82.56 125 GLU A O 1
ATOM 934 N N . SER A 1 126 ? -18.472 -8.947 -4.387 1.00 75.75 126 SER A N 1
ATOM 935 C CA . SER A 1 126 ? -17.564 -10.074 -4.601 1.00 75.75 126 SER A CA 1
ATOM 936 C C . SER A 1 126 ? -16.605 -9.758 -5.753 1.00 75.75 126 SER A C 1
ATOM 938 O O . SER A 1 126 ? -17.077 -9.395 -6.831 1.00 75.75 126 SER A O 1
ATOM 940 N N . PRO A 1 127 ? -15.283 -9.935 -5.576 1.00 71.81 127 PRO A N 1
ATOM 941 C CA . PRO A 1 127 ? -14.319 -9.624 -6.623 1.00 71.81 127 PRO A CA 1
ATOM 942 C C . PRO A 1 127 ? -14.544 -10.513 -7.849 1.00 71.81 127 PRO A C 1
ATOM 944 O O . PRO A 1 127 ? -14.604 -11.740 -7.748 1.00 71.81 127 PRO A O 1
ATOM 947 N N . VAL A 1 128 ? -14.626 -9.891 -9.026 1.00 82.81 128 VAL A N 1
ATOM 948 C CA . VAL A 1 128 ? -14.798 -10.585 -10.319 1.00 82.81 128 VAL A CA 1
ATOM 949 C C . VAL A 1 128 ? -13.437 -10.958 -10.939 1.00 82.81 128 VAL A C 1
ATOM 951 O O . VAL A 1 128 ? -13.357 -11.681 -11.935 1.00 82.81 128 VAL A O 1
ATOM 954 N N . PHE A 1 129 ? -12.335 -10.503 -10.332 1.00 87.81 129 PHE A N 1
ATOM 955 C CA . PHE A 1 129 ? -10.971 -10.664 -10.833 1.00 87.81 129 PHE A CA 1
ATOM 956 C C . PHE A 1 129 ? -10.091 -11.443 -9.857 1.00 87.81 129 PHE A C 1
ATOM 958 O O . PHE A 1 129 ? -10.126 -11.237 -8.648 1.00 87.81 129 PHE A O 1
ATOM 965 N N . ILE A 1 130 ? -9.258 -12.333 -10.404 1.00 91.25 130 ILE A N 1
ATOM 966 C CA . ILE A 1 130 ? -8.358 -13.198 -9.624 1.00 91.25 130 ILE A CA 1
ATOM 967 C C . ILE A 1 130 ? -6.877 -12.995 -9.975 1.00 91.25 130 ILE A C 1
ATOM 969 O O . ILE A 1 130 ? -6.031 -13.768 -9.514 1.00 91.25 130 ILE A O 1
ATOM 973 N N . GLY A 1 131 ? -6.539 -11.993 -10.795 1.00 92.81 131 GLY A N 1
ATOM 974 C CA . GLY A 1 131 ? -5.154 -11.688 -11.150 1.00 92.81 131 GLY A CA 1
ATOM 975 C C . GLY A 1 131 ? -4.315 -11.383 -9.908 1.00 92.81 131 GLY A C 1
ATOM 976 O O . GLY A 1 131 ? -4.739 -10.657 -9.017 1.00 92.81 131 GLY A O 1
ATOM 977 N N . GLY A 1 132 ? -3.138 -11.999 -9.801 1.00 91.12 132 GLY A N 1
ATOM 978 C CA . GLY A 1 132 ? -2.266 -11.840 -8.630 1.00 91.12 132 GLY A CA 1
ATOM 979 C C . GLY A 1 132 ? -2.782 -12.469 -7.323 1.00 91.12 132 GLY A C 1
ATOM 980 O O . GLY A 1 132 ? -2.105 -12.344 -6.301 1.00 91.12 132 GLY A O 1
ATOM 981 N N . SER A 1 133 ? -3.928 -13.161 -7.331 1.00 92.81 133 SER A N 1
ATOM 982 C CA . SER A 1 133 ? -4.469 -13.848 -6.150 1.00 92.81 133 SER A CA 1
ATOM 983 C C . SER A 1 133 ? -3.703 -15.131 -5.804 1.00 92.81 133 SER A C 1
ATOM 985 O O . SER A 1 133 ? -3.047 -15.750 -6.648 1.00 92.81 133 SER A O 1
ATOM 987 N N . ILE A 1 134 ? -3.846 -15.583 -4.553 1.00 93.12 134 ILE A N 1
ATOM 988 C CA . ILE A 1 134 ? -3.334 -16.892 -4.114 1.00 93.12 134 ILE A CA 1
ATOM 989 C C . ILE A 1 134 ? -4.027 -18.026 -4.882 1.00 93.12 134 ILE A C 1
ATOM 991 O O . ILE A 1 134 ? -3.362 -18.981 -5.267 1.00 93.12 134 ILE A O 1
ATOM 995 N N . VAL A 1 135 ? -5.328 -17.906 -5.172 1.00 92.62 135 VAL A N 1
ATOM 996 C CA . VAL A 1 135 ? -6.088 -18.921 -5.923 1.00 92.62 135 VAL A CA 1
ATOM 997 C C . VAL A 1 135 ? -5.501 -19.126 -7.318 1.00 92.62 135 VAL A C 1
ATOM 999 O O . VAL A 1 135 ? -5.231 -20.262 -7.702 1.00 92.62 135 VAL A O 1
ATOM 1002 N N . ALA A 1 136 ? -5.234 -18.041 -8.053 1.00 92.69 136 ALA A N 1
ATOM 1003 C CA . ALA A 1 136 ? -4.603 -18.134 -9.368 1.00 92.69 136 ALA A CA 1
ATOM 1004 C C . ALA A 1 136 ? -3.216 -18.793 -9.291 1.00 92.69 136 ALA A C 1
ATOM 1006 O O . ALA A 1 136 ? -2.883 -19.618 -10.139 1.00 92.69 136 ALA A O 1
ATOM 1007 N N . SER A 1 137 ? -2.438 -18.491 -8.245 1.00 92.06 137 SER A N 1
ATOM 1008 C CA . SER A 1 137 ? -1.136 -19.124 -8.015 1.00 92.06 137 SER A CA 1
ATOM 1009 C C . SER A 1 137 ? -1.250 -20.622 -7.722 1.00 92.06 137 SER A C 1
ATOM 1011 O O . SER A 1 137 ? -0.512 -21.405 -8.309 1.00 92.06 137 SER A O 1
ATOM 1013 N N . VAL A 1 138 ? -2.144 -21.030 -6.817 1.00 95.19 138 VAL A N 1
ATOM 1014 C CA . VAL A 1 138 ? -2.297 -22.435 -6.395 1.00 95.19 138 VAL A CA 1
ATOM 1015 C C . VAL A 1 138 ? -2.828 -23.299 -7.538 1.00 95.19 138 VAL A C 1
ATOM 1017 O O . VAL A 1 138 ? -2.384 -24.429 -7.719 1.00 95.19 138 VAL A O 1
ATOM 1020 N N . LEU A 1 139 ? -3.746 -22.756 -8.340 1.00 95.38 139 LEU A N 1
ATOM 1021 C CA . LEU A 1 139 ? -4.349 -23.457 -9.474 1.00 95.38 139 LEU A CA 1
ATOM 1022 C C . LEU A 1 139 ? -3.547 -23.316 -10.779 1.00 95.38 139 LEU A C 1
ATOM 1024 O O . LEU A 1 139 ? -3.998 -23.791 -11.818 1.00 95.38 139 LEU A O 1
ATOM 1028 N N . ASN A 1 140 ? -2.374 -22.670 -10.751 1.00 93.31 140 ASN A N 1
ATOM 1029 C CA . ASN A 1 140 ? -1.540 -22.393 -11.929 1.00 93.31 140 ASN A CA 1
ATOM 1030 C C . ASN A 1 140 ? -2.285 -21.669 -13.071 1.00 93.31 140 ASN A C 1
ATOM 1032 O O . ASN A 1 140 ? -2.006 -21.875 -14.255 1.00 93.31 140 ASN A O 1
ATOM 1036 N N . ILE A 1 141 ? -3.226 -20.791 -12.725 1.00 92.62 141 ILE A N 1
ATOM 1037 C CA . ILE A 1 141 ? -3.984 -19.996 -13.690 1.00 92.62 141 ILE A CA 1
ATOM 1038 C C . ILE A 1 141 ? -3.153 -18.770 -14.075 1.00 92.62 141 ILE A C 1
ATOM 1040 O O . ILE A 1 141 ? -2.865 -17.902 -13.250 1.00 92.62 141 ILE A O 1
ATOM 1044 N N . LYS A 1 142 ? -2.808 -18.656 -15.361 1.00 88.56 142 LYS A N 1
ATOM 1045 C CA . LYS A 1 142 ? -2.160 -17.460 -15.913 1.00 88.56 142 LYS A CA 1
ATOM 1046 C C . LYS A 1 142 ? -3.201 -16.360 -16.126 1.00 88.56 142 LYS A C 1
ATOM 1048 O O . LYS A 1 142 ? -3.821 -16.289 -17.182 1.00 88.56 142 LYS A O 1
ATOM 1053 N N . ASN A 1 143 ? -3.398 -15.515 -15.117 1.00 85.88 143 ASN A N 1
ATOM 1054 C CA . ASN A 1 143 ? -4.308 -14.373 -15.182 1.00 85.88 143 ASN A CA 1
ATOM 1055 C C . ASN A 1 143 ? -3.627 -13.102 -14.655 1.00 85.88 143 ASN A C 1
ATOM 1057 O O . ASN A 1 143 ? -3.173 -13.057 -13.511 1.00 85.88 143 ASN A O 1
ATOM 1061 N N . THR A 1 144 ? -3.573 -12.074 -15.498 1.00 89.00 144 THR A N 1
ATOM 1062 C CA . THR A 1 144 ? -3.030 -10.745 -15.182 1.00 89.00 144 THR A CA 1
ATOM 1063 C C . THR 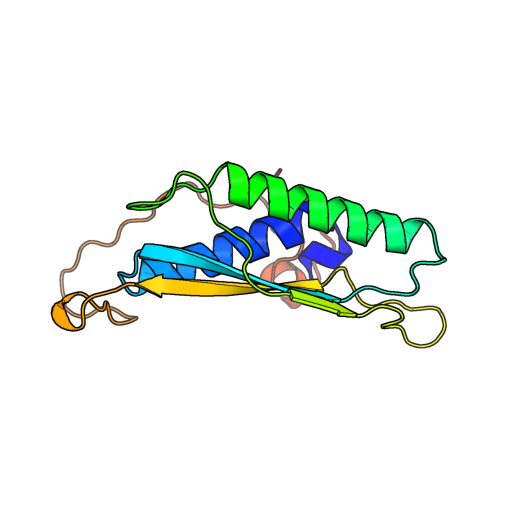A 1 144 ? -4.115 -9.670 -15.101 1.00 89.00 144 THR A C 1
ATOM 1065 O O . THR A 1 144 ? -3.804 -8.497 -14.930 1.00 89.00 144 THR A O 1
ATOM 1068 N N . LYS A 1 145 ? -5.394 -10.041 -15.226 1.00 90.56 145 LYS A N 1
ATOM 1069 C CA . LYS A 1 145 ? -6.510 -9.101 -15.162 1.00 90.56 145 LYS A CA 1
ATOM 1070 C C . LYS A 1 145 ? -6.743 -8.685 -13.710 1.00 90.56 145 LYS A C 1
ATOM 1072 O O . LYS A 1 145 ? -7.068 -9.524 -12.867 1.00 90.56 145 LYS A O 1
ATOM 1077 N N . LEU A 1 146 ? -6.563 -7.395 -13.455 1.00 86.62 146 LEU A N 1
ATOM 1078 C CA . LEU A 1 146 ? -6.814 -6.738 -12.178 1.00 86.62 146 LEU A CA 1
ATOM 1079 C C . LEU A 1 146 ? -8.043 -5.833 -12.293 1.00 86.62 146 LEU A C 1
ATOM 1081 O O . LEU A 1 146 ? -8.372 -5.370 -13.387 1.00 86.62 146 LEU A O 1
ATOM 1085 N N . GLU A 1 147 ? -8.695 -5.598 -11.160 1.00 80.50 147 GLU A N 1
ATOM 1086 C CA . GLU A 1 147 ? -9.686 -4.533 -10.996 1.00 80.50 147 GLU A CA 1
ATOM 1087 C C . GLU A 1 147 ? -8.956 -3.190 -10.854 1.00 80.50 147 GLU A C 1
ATOM 1089 O O . GLU A 1 147 ? -7.895 -3.149 -10.227 1.00 80.50 147 GLU A O 1
ATOM 1094 N N . LYS A 1 148 ? -9.474 -2.132 -11.481 1.00 71.69 148 LYS A N 1
ATOM 1095 C CA . LYS A 1 148 ? -8.902 -0.779 -11.472 1.00 71.69 148 LYS A CA 1
ATOM 1096 C C . LYS A 1 148 ? -9.918 0.214 -10.945 1.00 71.69 148 LYS A C 1
ATOM 1098 O O . LYS A 1 148 ? -11.087 0.082 -11.368 1.00 71.69 148 LYS A O 1
#

Radius of gyration: 17.56 Å; chains: 1; bounding box: 48×39×43 Å

Sequence (148 aa):
PSIGKIDPYLVAQHAVLEACAKTVSVGASPLAITDCLCFGNPEKPEQMWQFSQSCIAIREACDLLHFNGTNNLPIVAGNVSFYNQSGDQSIPASPMIGCFGKVSKKRILKNGFVNGGSNLYLLGESPVFIGGSIVASVLNIKNTKLEK

Secondary structure (DSSP, 8-state):
--GGGT-HHHHHHHHHHHHHHHHHHTTPEEEEEEEEEE-S-TTSHHHHHHHHHHHHHHHHHHHH--BTTBSS--EEEEEEE---EETTEEPPPEEEEEEEEE--GGGPPPSS--STTPPP---SPPPS--TT-HHHHHTT--------

Foldseek 3Di:
DQLLVQALLVVLLVQLVVQQVVCVQQVWWWAAKEKEWEFAACVPVVGVVSSVSSVVSNVVSQCPDDTDPDNGHYHDYYHYHYNQADVPGMDGGDMHMHTDTDDDPVRGDDPDDDDPPDDDDDDDDDDPAQRSHPVCVVVVPPGSDDDD